Protein AF-A0A3P7J5A0-F1 (afdb_monomer_lite)

Organism: Strongylus vulgaris (NCBI:txid40348)

pLDDT: mean 87.54, std 17.86, range [22.94, 98.62]

Secondary structure (DSSP, 8-state):
--TT----EEEEE-S-PSSP-SPPBTTB---GGG-EEEEETTTTEEEEES--SGGGT-TIIIIIIIIIHHHHHHHHT-EEES-EEEEEE-TTS-EEEEEE---TTSSHHHHHT----STT-EEEEEESS-EEEEE-TTS-EEEE---SS-----TT--TTT----------

Radius of gyration: 19.46 Å; chains: 1; bounding box: 48×40×54 Å

Foldseek 3Di:
DQPPDDDQAEDEDQAQDPPGPDDDDPVDRFAVVPFDWDADLVVSYTYTHGDCDDCRNPCVACVPQAPNVQSVCVVVVKHKDQWWWKWKAALVRDIDIDIDDDPAPPCLVLVLQPDDPDPSMDMHGQGRTIWIWHQDPVRDIDIHDPDPDDDHDPPPPDCVRHPDDPPPPDD

InterPro domains:
  IPR008209 Phosphoenolpyruvate carboxykinase, GTP-utilising [PTHR11561] (1-157)
  IPR008210 Phosphoenolpyruvate carboxykinase, N-terminal [G3DSA:3.40.449.10] (1-76)
  IPR008210 Phosphoenolpyruvate carboxykinase, N-terminal [SSF68923] (2-77)
  IPR013035 Phosphoenolpyruvate carboxykinase, C-terminal [G3DSA:3.90.228.20] (78-157)
  IPR018091 Phosphoenolpyruvate carboxykinase, GTP-utilising, conserved site [PS00505] (102-110)
  IPR035077 Phosphoenolpyruvate carboxykinase, C-terminal P-loop domain [PF00821] (78-157)
  IPR035078 Phosphoenolpyruvate carboxykinase, GTP-utilising, N-terminal [PF17297] (4-73)

Structure (mmCIF, N/CA/C/O backbone):
data_AF-A0A3P7J5A0-F1
#
_entry.id   AF-A0A3P7J5A0-F1
#
loop_
_atom_site.group_PDB
_atom_site.id
_atom_site.type_symbol
_atom_site.label_atom_id
_atom_site.label_alt_id
_atom_site.label_comp_id
_atom_site.label_asym_id
_atom_site.label_entity_id
_atom_site.label_seq_id
_atom_site.pdbx_PDB_ins_code
_atom_site.Cartn_x
_atom_site.Cartn_y
_atom_site.Cartn_z
_atom_site.occupancy
_atom_site.B_iso_or_equiv
_atom_site.auth_seq_id
_atom_site.auth_comp_id
_atom_site.auth_asym_id
_atom_site.auth_atom_id
_atom_site.pdbx_PDB_model_num
ATOM 1 N N . ALA A 1 1 ? 4.420 -22.013 -0.241 1.00 55.16 1 ALA A N 1
ATOM 2 C CA . ALA A 1 1 ? 4.439 -21.436 -1.603 1.00 55.16 1 ALA A CA 1
ATOM 3 C C . ALA A 1 1 ? 3.010 -21.448 -2.131 1.00 55.16 1 ALA A C 1
ATOM 5 O O . ALA A 1 1 ? 2.263 -22.315 -1.710 1.00 55.16 1 ALA A O 1
ATOM 6 N N . ILE A 1 2 ? 2.629 -20.484 -2.969 1.00 65.94 2 ILE A N 1
ATOM 7 C CA . ILE A 1 2 ? 1.239 -20.062 -3.265 1.00 65.94 2 ILE A CA 1
ATOM 8 C C . ILE A 1 2 ? 0.379 -21.162 -3.950 1.00 65.94 2 ILE A C 1
ATOM 10 O O . ILE A 1 2 ? -0.817 -20.979 -4.138 1.00 65.94 2 ILE A O 1
ATOM 14 N N . GLY A 1 3 ? 0.950 -22.337 -4.249 1.00 82.00 3 GLY A N 1
ATOM 15 C CA . GLY A 1 3 ? 0.236 -23.474 -4.839 1.00 82.00 3 GLY A CA 1
ATOM 16 C C . GLY A 1 3 ? -0.397 -23.102 -6.177 1.00 82.00 3 GLY A C 1
ATOM 17 O O . GLY A 1 3 ? 0.166 -22.298 -6.916 1.00 82.00 3 GLY A O 1
ATOM 18 N N . ASP A 1 4 ? -1.588 -23.635 -6.433 1.00 86.56 4 ASP A N 1
ATOM 19 C CA . ASP A 1 4 ? -2.416 -23.296 -7.600 1.00 86.56 4 ASP A CA 1
ATOM 20 C C . ASP A 1 4 ? -3.291 -22.047 -7.366 1.00 86.56 4 ASP A C 1
ATOM 22 O O . ASP A 1 4 ? -4.279 -21.825 -8.062 1.00 86.56 4 ASP A O 1
ATOM 26 N N . GLY A 1 5 ? -2.971 -21.246 -6.344 1.00 85.31 5 GLY A N 1
ATOM 27 C CA . GLY A 1 5 ? -3.714 -20.040 -6.002 1.00 85.31 5 GLY A CA 1
ATOM 28 C C . GLY A 1 5 ? -3.461 -18.883 -6.970 1.00 85.31 5 GLY A C 1
ATOM 29 O O . GLY A 1 5 ? -2.364 -18.712 -7.507 1.00 85.31 5 GLY A O 1
ATOM 30 N N . ASP A 1 6 ? -4.477 -18.036 -7.134 1.00 90.06 6 ASP A N 1
ATOM 31 C CA . ASP A 1 6 ? -4.368 -16.798 -7.900 1.00 90.06 6 ASP A CA 1
ATOM 32 C C . ASP A 1 6 ? -3.383 -15.811 -7.261 1.00 90.06 6 ASP A C 1
ATOM 34 O O . ASP A 1 6 ? -3.308 -15.658 -6.040 1.00 90.06 6 ASP A O 1
ATOM 38 N N . PHE A 1 7 ? -2.665 -15.066 -8.102 1.00 94.06 7 PHE A N 1
ATOM 39 C CA . PHE A 1 7 ? -1.766 -14.006 -7.655 1.00 94.06 7 PHE A CA 1
ATOM 40 C C . PHE A 1 7 ? -1.695 -12.850 -8.657 1.00 94.06 7 PHE A C 1
ATOM 42 O O . PHE A 1 7 ? -1.957 -13.004 -9.852 1.00 94.06 7 PHE A O 1
ATOM 49 N N . VAL A 1 8 ? -1.306 -11.674 -8.161 1.00 96.31 8 VAL A N 1
ATOM 50 C CA . VAL A 1 8 ? -1.039 -10.498 -8.998 1.00 96.31 8 VAL A CA 1
ATOM 51 C C . VAL A 1 8 ? 0.356 -10.610 -9.601 1.00 96.31 8 VAL A C 1
ATOM 53 O O . VAL A 1 8 ? 1.353 -10.726 -8.887 1.00 96.31 8 VAL A O 1
ATOM 56 N N . ARG A 1 9 ? 0.440 -10.552 -10.931 1.00 96.62 9 ARG A N 1
ATOM 57 C CA . ARG A 1 9 ? 1.699 -10.638 -11.676 1.00 96.62 9 ARG A CA 1
ATOM 58 C C . ARG A 1 9 ? 2.363 -9.266 -11.743 1.00 96.62 9 ARG A C 1
ATOM 60 O O . ARG A 1 9 ? 1.792 -8.317 -12.270 1.00 96.62 9 ARG A O 1
ATOM 67 N N . GLY A 1 10 ? 3.588 -9.162 -11.240 1.00 97.50 10 GLY A N 1
ATOM 68 C CA . GLY A 1 10 ? 4.395 -7.946 -11.317 1.00 97.50 10 GLY A CA 1
ATOM 69 C C . GLY A 1 10 ? 5.663 -8.167 -12.133 1.00 97.50 10 GLY A C 1
ATOM 70 O O . GLY A 1 10 ? 6.439 -9.065 -11.818 1.00 97.50 10 GLY A O 1
ATOM 71 N N . VAL A 1 11 ? 5.902 -7.331 -13.144 1.00 98.00 11 VAL A N 1
ATOM 72 C CA . VAL A 1 11 ? 7.180 -7.267 -13.864 1.00 98.00 11 VAL A CA 1
ATOM 73 C C . VAL A 1 11 ? 7.824 -5.905 -13.644 1.00 98.00 11 VAL A C 1
ATOM 75 O O . VAL A 1 11 ? 7.176 -4.864 -13.766 1.00 98.00 11 VAL A O 1
ATOM 78 N N . HIS A 1 12 ? 9.112 -5.913 -13.305 1.00 98.56 12 HIS A N 1
ATOM 79 C CA . HIS A 1 12 ? 9.890 -4.703 -13.087 1.00 98.56 12 HIS A CA 1
ATOM 80 C C . HIS A 1 12 ? 11.247 -4.780 -13.793 1.00 98.56 12 HIS A C 1
ATOM 82 O O . HIS A 1 12 ? 11.931 -5.800 -13.737 1.00 98.56 12 HIS A O 1
ATOM 88 N N . SER A 1 13 ? 11.663 -3.681 -14.422 1.00 98.25 13 SER A N 1
ATOM 89 C CA . SER A 1 13 ? 13.029 -3.497 -14.911 1.00 98.25 13 SER A CA 1
ATOM 90 C C . SER A 1 13 ? 13.470 -2.045 -14.764 1.00 98.25 13 SER A C 1
ATOM 92 O O . SER A 1 13 ? 12.728 -1.120 -15.085 1.00 98.25 13 SER A O 1
ATOM 94 N N . VAL A 1 14 ? 14.726 -1.825 -14.373 1.00 97.25 14 VAL A N 1
ATOM 95 C CA . VAL A 1 14 ? 15.347 -0.488 -14.383 1.00 97.25 14 VAL A CA 1
ATOM 96 C C . VAL A 1 14 ? 15.643 0.024 -15.799 1.00 97.25 14 VAL A C 1
ATOM 98 O O . VAL A 1 14 ? 15.953 1.200 -15.974 1.00 97.25 14 VAL A O 1
ATOM 101 N N . GLY A 1 15 ? 15.539 -0.837 -16.819 1.00 96.81 15 GLY A N 1
ATOM 102 C CA . GLY A 1 15 ? 15.694 -0.450 -18.221 1.00 96.81 15 GLY A CA 1
ATOM 103 C C . GLY A 1 15 ? 17.130 -0.165 -18.662 1.00 96.81 15 GLY A C 1
ATOM 104 O O . GLY A 1 15 ? 17.332 0.643 -19.570 1.00 96.81 15 GLY A O 1
ATOM 105 N N . ALA A 1 16 ? 18.108 -0.824 -18.033 1.00 95.75 16 ALA A N 1
ATOM 106 C CA . ALA A 1 16 ? 19.540 -0.697 -18.312 1.00 95.75 16 ALA A CA 1
ATOM 107 C C . ALA A 1 16 ? 20.172 -2.074 -18.633 1.00 95.75 16 ALA A C 1
ATOM 109 O O . ALA A 1 16 ? 20.850 -2.650 -17.778 1.00 95.75 16 ALA A O 1
ATOM 110 N N . PRO A 1 17 ? 19.918 -2.647 -19.829 1.00 95.31 17 PRO A N 1
ATOM 111 C CA . PRO A 1 17 ? 20.524 -3.916 -20.234 1.00 95.31 17 PRO A CA 1
ATOM 112 C C . PRO A 1 17 ? 22.048 -3.791 -20.346 1.00 95.31 17 PRO A C 1
ATOM 114 O O . PRO A 1 17 ? 22.578 -2.705 -20.581 1.00 95.31 17 PRO A O 1
ATOM 117 N N . ARG A 1 18 ? 22.757 -4.913 -20.175 1.00 93.00 18 ARG A N 1
ATOM 118 C CA . ARG A 1 18 ? 24.217 -4.967 -20.325 1.00 93.00 18 ARG A CA 1
ATOM 119 C C . ARG A 1 18 ? 24.608 -5.343 -21.767 1.00 93.00 18 ARG A C 1
ATOM 121 O O . ARG A 1 18 ? 23.925 -6.185 -22.346 1.00 93.00 18 ARG A O 1
ATOM 128 N N . PRO A 1 19 ? 25.712 -4.794 -22.313 1.00 92.81 19 PRO A N 1
ATOM 129 C CA . PRO A 1 19 ? 26.547 -3.741 -21.726 1.00 92.81 19 PRO A CA 1
ATOM 130 C C . PRO A 1 19 ? 25.792 -2.405 -21.660 1.00 92.81 19 PRO A C 1
ATOM 132 O O . PRO A 1 19 ? 25.044 -2.057 -22.571 1.00 92.81 19 PRO A O 1
ATOM 135 N N . VAL A 1 20 ? 25.960 -1.666 -20.560 1.00 90.75 20 VAL A N 1
ATOM 136 C CA . VAL A 1 20 ? 25.218 -0.416 -20.352 1.00 90.75 20 VAL A CA 1
ATOM 137 C C . VAL A 1 20 ? 25.796 0.658 -21.271 1.00 90.75 20 VAL A C 1
ATOM 139 O O . VAL A 1 20 ? 26.950 1.046 -21.125 1.00 90.75 20 VAL A O 1
ATOM 142 N N . THR A 1 21 ? 24.988 1.149 -22.208 1.00 89.69 21 THR A N 1
ATOM 143 C CA . THR A 1 21 ? 25.403 2.163 -23.196 1.00 89.69 21 THR A CA 1
ATOM 144 C C . THR A 1 21 ? 25.237 3.602 -22.705 1.00 89.69 21 THR A C 1
ATOM 146 O O . THR A 1 21 ? 25.703 4.539 -23.347 1.00 89.69 21 THR A O 1
ATOM 149 N N . ARG A 1 22 ? 24.565 3.797 -21.567 1.00 87.56 22 ARG A N 1
ATOM 150 C CA . ARG A 1 22 ? 24.253 5.106 -20.977 1.00 87.56 22 ARG A CA 1
ATOM 151 C C . ARG A 1 22 ? 25.078 5.349 -19.716 1.00 87.56 22 ARG A C 1
ATOM 153 O O . ARG A 1 22 ? 25.410 4.414 -18.992 1.00 87.56 22 ARG A O 1
ATOM 160 N N . LYS A 1 23 ? 25.367 6.617 -19.412 1.00 91.31 23 LYS A N 1
ATOM 161 C CA . LYS A 1 23 ? 26.061 6.992 -18.171 1.00 91.31 23 LYS A CA 1
ATOM 162 C C . LYS A 1 23 ? 25.198 6.636 -16.956 1.00 91.31 23 LYS A C 1
ATOM 164 O O . LYS A 1 23 ? 24.083 7.132 -16.825 1.00 91.31 23 LYS A O 1
ATOM 169 N N . VAL A 1 24 ? 25.738 5.823 -16.050 1.00 94.44 24 VAL A N 1
ATOM 170 C CA . VAL A 1 24 ? 25.129 5.543 -14.742 1.00 94.44 24 VAL A CA 1
ATOM 171 C C . VAL A 1 24 ? 25.589 6.609 -13.750 1.00 94.44 24 VAL A C 1
ATOM 173 O O . VAL A 1 24 ? 26.788 6.822 -13.577 1.00 94.44 24 VAL A O 1
ATOM 176 N N . ILE A 1 25 ? 24.641 7.287 -13.105 1.00 95.50 25 ILE A N 1
ATOM 177 C CA . ILE A 1 25 ? 24.906 8.313 -12.087 1.00 95.50 25 ILE A CA 1
ATOM 178 C C . ILE A 1 25 ? 24.742 7.668 -10.707 1.00 95.50 25 ILE A C 1
ATOM 180 O O . ILE A 1 25 ? 23.784 6.932 -10.491 1.00 95.50 25 ILE A O 1
ATOM 184 N N . ASN A 1 26 ? 25.671 7.923 -9.779 1.00 96.38 26 ASN A N 1
ATOM 185 C CA . ASN A 1 26 ? 25.619 7.448 -8.385 1.00 96.38 26 ASN A CA 1
ATOM 186 C C . ASN A 1 26 ? 25.399 5.931 -8.225 1.00 96.38 26 ASN A C 1
ATOM 188 O O . ASN A 1 26 ? 24.738 5.497 -7.288 1.00 96.38 26 ASN A O 1
ATOM 192 N N . HIS A 1 27 ? 25.912 5.121 -9.158 1.00 95.56 27 HIS A N 1
ATOM 193 C CA . HIS A 1 27 ? 25.684 3.668 -9.197 1.00 95.56 27 HIS A CA 1
ATOM 194 C C . HIS A 1 27 ? 24.197 3.258 -9.244 1.00 95.56 27 HIS A C 1
ATOM 196 O O . HIS A 1 27 ? 23.855 2.127 -8.908 1.00 95.56 27 HIS A O 1
ATOM 202 N N . TRP A 1 28 ? 23.317 4.152 -9.706 1.00 96.62 28 TRP A N 1
ATOM 203 C CA . TRP A 1 28 ? 21.874 3.941 -9.769 1.00 96.62 28 TRP A CA 1
ATOM 204 C C . TRP A 1 28 ? 21.405 3.772 -11.224 1.00 96.62 28 TRP A C 1
ATOM 206 O O . TRP A 1 28 ? 21.210 4.767 -11.929 1.00 96.62 28 TRP A O 1
ATOM 216 N N . PRO A 1 29 ? 21.249 2.533 -11.729 1.00 95.50 29 PRO A N 1
ATOM 217 C CA . PRO A 1 29 ? 20.755 2.313 -13.081 1.00 95.50 29 PRO A CA 1
ATOM 218 C C . PRO A 1 29 ? 19.277 2.701 -13.183 1.00 95.50 29 PRO A C 1
ATOM 220 O O . PRO A 1 29 ? 18.442 2.276 -12.385 1.00 95.50 29 PRO A O 1
ATOM 223 N N . CYS A 1 30 ? 18.946 3.495 -14.195 1.00 96.25 30 CYS A N 1
ATOM 224 C CA . CYS A 1 30 ? 17.578 3.873 -14.525 1.00 96.25 30 CYS A CA 1
ATOM 225 C C . CYS A 1 30 ? 17.471 4.290 -15.998 1.00 96.25 30 CYS A C 1
ATOM 227 O O . CYS A 1 30 ? 18.473 4.504 -16.685 1.00 96.25 30 CYS A O 1
ATOM 229 N N . ASN A 1 31 ? 16.238 4.425 -16.483 1.00 96.44 31 ASN A N 1
ATOM 230 C CA . ASN A 1 31 ? 15.919 4.920 -17.817 1.00 96.44 31 ASN A CA 1
ATOM 231 C C . ASN A 1 31 ? 14.839 6.015 -17.722 1.00 96.44 31 ASN A C 1
ATOM 233 O O . ASN A 1 31 ? 13.672 5.729 -17.993 1.00 96.44 31 ASN A O 1
ATOM 237 N N . PRO A 1 32 ? 15.211 7.252 -17.325 1.00 95.00 32 PRO A N 1
ATOM 238 C CA . PRO A 1 32 ? 14.260 8.336 -17.062 1.00 95.00 32 PRO A CA 1
ATOM 239 C C . PRO A 1 32 ? 13.366 8.687 -18.258 1.00 95.00 32 PRO A C 1
ATOM 241 O O . PRO A 1 32 ? 12.185 8.959 -18.085 1.00 95.00 32 PRO A O 1
ATOM 244 N N . GLU A 1 33 ? 13.910 8.623 -19.475 1.00 95.19 33 GLU A N 1
ATOM 245 C CA . GLU A 1 33 ? 13.203 8.944 -20.726 1.00 95.19 33 GLU A CA 1
ATOM 246 C C . GLU A 1 33 ? 12.059 7.978 -21.053 1.00 95.19 33 GLU A C 1
ATOM 248 O O . GLU A 1 33 ? 11.157 8.321 -21.810 1.00 95.19 3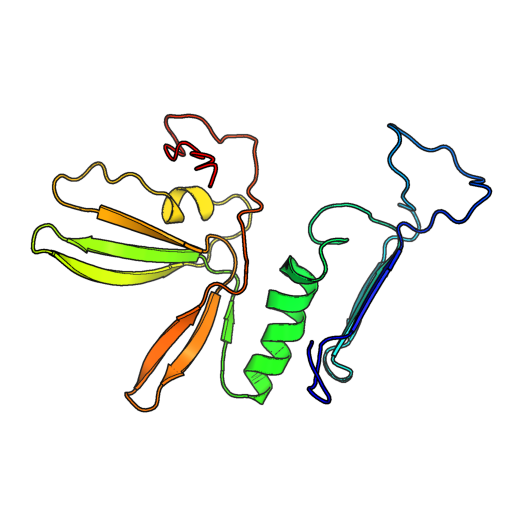3 GLU A O 1
ATOM 253 N N . LYS A 1 34 ? 12.120 6.747 -20.532 1.00 95.88 34 LYS A N 1
ATOM 254 C CA . LYS A 1 34 ? 11.164 5.675 -20.839 1.00 95.88 34 LYS A CA 1
ATOM 255 C C . LYS A 1 34 ? 10.443 5.166 -19.596 1.00 95.88 34 LYS A C 1
ATOM 257 O O . LYS A 1 34 ? 9.944 4.044 -19.609 1.00 95.88 34 LYS A O 1
ATOM 262 N N . VAL A 1 35 ? 10.419 5.947 -18.514 1.00 98.00 35 VAL A N 1
ATOM 263 C CA . VAL A 1 35 ? 9.719 5.543 -17.291 1.00 98.00 35 VAL A CA 1
ATOM 264 C C . VAL A 1 35 ? 8.251 5.284 -17.610 1.00 98.00 35 VAL A C 1
ATOM 266 O O . VAL A 1 35 ? 7.548 6.157 -18.110 1.00 98.00 35 VAL A O 1
ATOM 269 N N . MET A 1 36 ? 7.792 4.076 -17.296 1.00 97.88 36 MET A N 1
ATOM 270 C CA . MET A 1 36 ? 6.410 3.659 -17.497 1.00 97.88 36 MET A CA 1
ATOM 271 C C . MET A 1 36 ? 5.989 2.753 -16.347 1.00 97.88 36 MET A C 1
ATOM 273 O O . MET A 1 36 ? 6.652 1.758 -16.064 1.00 97.88 36 MET A O 1
ATOM 277 N N . ILE A 1 37 ? 4.880 3.097 -15.695 1.00 98.31 37 ILE A N 1
ATOM 278 C CA . ILE A 1 37 ? 4.257 2.283 -14.652 1.00 98.31 37 ILE A CA 1
ATOM 279 C C . ILE A 1 37 ? 2.808 2.046 -15.076 1.00 98.31 37 ILE A C 1
ATOM 281 O O . ILE A 1 37 ? 1.945 2.904 -14.888 1.00 98.31 37 ILE A O 1
ATOM 285 N N . ALA A 1 38 ? 2.558 0.895 -15.690 1.00 98.06 38 ALA A N 1
ATOM 286 C CA . ALA A 1 38 ? 1.255 0.496 -16.196 1.00 98.06 38 ALA A CA 1
ATOM 287 C C . ALA A 1 38 ? 0.573 -0.491 -15.238 1.00 98.06 38 ALA A C 1
ATOM 289 O O . ALA A 1 38 ? 1.206 -1.381 -14.667 1.00 98.06 38 ALA A O 1
ATOM 290 N N . HIS A 1 39 ? -0.741 -0.331 -15.092 1.00 98.31 39 HIS A N 1
ATOM 291 C CA . HIS A 1 39 ? -1.591 -1.180 -14.262 1.00 98.31 39 HIS A CA 1
ATOM 292 C C . HIS A 1 39 ? -2.663 -1.785 -15.158 1.00 98.31 39 HIS A C 1
ATOM 294 O O . HIS A 1 39 ? -3.339 -1.063 -15.890 1.00 98.31 39 HIS A O 1
ATOM 300 N N . ARG A 1 40 ? -2.797 -3.105 -15.101 1.00 97.50 40 ARG A N 1
ATOM 301 C CA . ARG A 1 40 ? -3.724 -3.894 -15.909 1.00 97.50 40 ARG A CA 1
ATOM 302 C C . ARG A 1 40 ? -4.660 -4.645 -14.957 1.00 97.50 40 ARG A C 1
ATOM 304 O O . ARG A 1 40 ? -4.393 -5.801 -14.627 1.00 97.50 40 ARG A O 1
ATOM 311 N N . PRO A 1 41 ? -5.689 -3.967 -14.413 1.00 95.69 41 PRO A N 1
ATOM 312 C CA . PRO A 1 41 ? -6.498 -4.506 -13.321 1.00 95.69 41 PRO A CA 1
ATOM 313 C C . PRO A 1 41 ? -7.262 -5.770 -13.718 1.00 95.69 41 PRO A C 1
ATOM 315 O O . PRO A 1 41 ? -7.269 -6.727 -12.950 1.00 95.69 41 PRO A O 1
ATOM 318 N N . LYS A 1 42 ? -7.808 -5.820 -14.940 1.00 94.06 42 LYS A N 1
ATOM 319 C CA . LYS A 1 42 ? -8.546 -6.983 -15.453 1.00 94.06 42 LYS A CA 1
ATOM 320 C C . LYS A 1 42 ? -7.675 -8.240 -15.517 1.00 94.06 42 LYS A C 1
ATOM 322 O O . LYS A 1 42 ? -8.135 -9.333 -15.214 1.00 94.06 42 LYS A O 1
ATOM 327 N N . GLU A 1 43 ? -6.414 -8.086 -15.900 1.00 95.88 43 GLU A N 1
ATOM 328 C CA . GLU A 1 43 ? -5.451 -9.181 -16.007 1.00 95.88 43 GLU A CA 1
ATOM 329 C C . GLU A 1 43 ? -4.686 -9.445 -14.705 1.00 95.88 43 GLU A C 1
ATOM 331 O O . GLU A 1 43 ? -3.890 -10.384 -14.657 1.00 95.88 43 GLU A O 1
ATOM 336 N N . ARG A 1 44 ? -4.916 -8.646 -13.653 1.00 95.62 44 ARG A N 1
ATOM 337 C CA . ARG A 1 44 ? -4.159 -8.673 -12.391 1.00 95.62 44 ARG A CA 1
ATOM 338 C C . ARG A 1 44 ? -2.652 -8.528 -12.628 1.00 95.62 44 ARG A C 1
ATOM 340 O O . ARG A 1 44 ? -1.841 -9.287 -12.099 1.00 95.62 44 ARG A O 1
ATOM 347 N N . GLU A 1 45 ? -2.282 -7.540 -13.440 1.00 98.00 45 GLU A N 1
ATOM 348 C CA . GLU A 1 45 ? -0.906 -7.313 -13.883 1.00 98.00 45 GLU A CA 1
ATOM 349 C C . GLU A 1 45 ? -0.385 -5.902 -13.578 1.00 98.00 45 GLU A C 1
ATOM 351 O O . GLU A 1 45 ? -1.092 -4.900 -13.698 1.00 98.00 45 GLU A O 1
ATOM 356 N N . ILE A 1 46 ? 0.898 -5.823 -13.225 1.00 98.62 46 ILE A N 1
ATOM 357 C CA . ILE A 1 46 ? 1.633 -4.582 -12.962 1.00 98.62 46 ILE A CA 1
ATOM 358 C C . ILE A 1 46 ? 2.917 -4.604 -13.777 1.00 98.62 46 ILE A C 1
ATOM 360 O O . ILE A 1 46 ? 3.733 -5.515 -13.630 1.00 98.62 46 ILE A O 1
ATOM 364 N N . TRP A 1 47 ? 3.104 -3.609 -14.641 1.00 98.50 47 TRP A N 1
ATOM 365 C CA . TRP A 1 47 ? 4.275 -3.508 -15.507 1.00 98.50 47 TRP A CA 1
ATOM 366 C C . TRP A 1 47 ? 5.017 -2.210 -15.201 1.00 98.50 47 TRP A C 1
ATOM 368 O O . TRP A 1 47 ? 4.491 -1.119 -15.410 1.00 98.50 47 TRP A O 1
ATOM 378 N N . SER A 1 48 ? 6.246 -2.325 -14.707 1.00 98.62 48 SER A N 1
ATOM 379 C CA . SER A 1 48 ? 7.087 -1.186 -14.344 1.00 98.62 48 SER A CA 1
ATOM 380 C C . SER A 1 48 ? 8.417 -1.211 -15.088 1.00 98.62 48 SER A C 1
ATOM 382 O O . SER A 1 48 ? 9.160 -2.192 -15.043 1.00 98.62 48 SER A O 1
ATOM 384 N N . PHE A 1 49 ? 8.749 -0.108 -15.750 1.00 98.62 49 PHE A N 1
ATOM 385 C CA . PHE A 1 49 ? 9.989 0.053 -16.491 1.00 98.62 49 PHE A CA 1
ATOM 386 C C . PHE A 1 49 ? 10.649 1.402 -16.195 1.00 98.62 49 PHE A C 1
ATOM 388 O O . PHE A 1 49 ? 9.987 2.431 -16.073 1.00 98.62 49 PHE A O 1
ATOM 395 N N . GLY A 1 50 ? 11.978 1.401 -16.116 1.00 97.44 50 GLY A N 1
ATOM 396 C CA . GLY A 1 50 ? 12.821 2.596 -16.154 1.00 97.44 50 GLY A CA 1
ATOM 397 C C . GLY A 1 50 ? 13.093 3.276 -14.812 1.00 97.44 50 GLY A C 1
ATOM 398 O O . GLY A 1 50 ? 14.019 4.082 -14.737 1.00 97.44 50 GLY A O 1
ATOM 399 N N . SER A 1 51 ? 12.364 2.955 -13.737 1.00 97.81 51 SER A N 1
ATOM 400 C CA . SER A 1 51 ? 12.544 3.596 -12.423 1.00 97.81 51 SER A CA 1
ATOM 401 C C . SER A 1 51 ? 12.770 2.589 -11.300 1.00 97.81 51 SER A C 1
ATOM 403 O O . SER A 1 51 ? 11.854 1.875 -10.917 1.00 97.81 51 SER A O 1
ATOM 405 N N . GLY A 1 52 ? 13.965 2.590 -10.705 1.00 96.56 52 GLY A N 1
ATOM 406 C CA . GLY A 1 52 ? 14.273 1.774 -9.523 1.00 96.56 52 GLY A CA 1
ATOM 407 C C . GLY A 1 52 ? 13.733 2.325 -8.194 1.00 96.56 52 GLY A C 1
ATOM 408 O O . GLY A 1 52 ? 14.049 1.771 -7.145 1.00 96.56 52 GLY A O 1
ATOM 409 N N . TYR A 1 53 ? 12.968 3.422 -8.195 1.00 96.06 53 TYR A N 1
ATOM 410 C CA . TYR A 1 53 ? 12.669 4.185 -6.978 1.00 96.06 53 TYR A CA 1
ATOM 411 C C . TYR A 1 53 ? 11.287 3.886 -6.376 1.00 96.06 53 TYR A C 1
ATOM 413 O O . TYR A 1 53 ? 10.260 4.048 -7.039 1.00 96.06 53 TYR A O 1
ATOM 421 N N . GLY A 1 54 ? 11.267 3.560 -5.079 1.00 92.94 54 GLY A N 1
ATOM 422 C CA . GLY A 1 54 ? 10.077 3.570 -4.222 1.00 92.94 54 GLY A CA 1
ATOM 423 C C . GLY A 1 54 ? 8.861 2.871 -4.831 1.00 92.94 54 GLY A C 1
ATOM 424 O O . GLY A 1 54 ? 8.935 1.719 -5.246 1.00 92.94 54 GLY A O 1
ATOM 425 N N . GLY A 1 55 ? 7.731 3.581 -4.906 1.00 91.06 55 GLY A N 1
ATOM 426 C CA . GLY A 1 55 ? 6.465 3.037 -5.413 1.00 91.06 55 GLY A CA 1
ATOM 427 C C . GLY A 1 55 ? 6.472 2.606 -6.885 1.00 91.06 55 GLY A C 1
ATOM 428 O O . GLY A 1 55 ? 5.531 1.932 -7.301 1.00 91.06 55 GLY A O 1
ATOM 429 N N . ASN A 1 56 ? 7.507 2.959 -7.657 1.00 96.06 56 ASN A N 1
ATOM 430 C CA . ASN A 1 56 ? 7.657 2.508 -9.039 1.00 96.06 56 ASN A CA 1
ATOM 431 C C . ASN A 1 56 ? 8.289 1.113 -9.118 1.00 96.06 56 ASN A C 1
ATOM 433 O O . ASN A 1 56 ? 8.001 0.386 -10.060 1.00 96.06 56 ASN A O 1
ATOM 437 N N . SER A 1 57 ? 9.129 0.722 -8.156 1.00 96.00 57 SER A N 1
ATOM 438 C CA . SER A 1 57 ? 9.860 -0.557 -8.159 1.00 96.00 57 SER A CA 1
ATOM 439 C C . SER A 1 57 ? 9.357 -1.539 -7.100 1.00 96.00 57 SER A C 1
ATOM 441 O O . SER A 1 57 ? 9.295 -2.742 -7.348 1.00 96.00 57 SER A O 1
ATOM 443 N N . LEU A 1 58 ? 8.921 -1.040 -5.941 1.00 95.81 58 LEU A N 1
ATOM 444 C CA . LEU A 1 58 ? 8.257 -1.816 -4.895 1.00 95.81 58 LEU A CA 1
ATOM 445 C C . LEU A 1 58 ? 6.790 -2.039 -5.278 1.00 95.81 58 LEU A C 1
ATOM 447 O O . LEU A 1 58 ? 5.882 -1.387 -4.757 1.00 95.81 58 LEU A O 1
ATOM 451 N N . LEU A 1 59 ? 6.559 -2.952 -6.226 1.00 97.38 59 LEU A N 1
ATOM 452 C CA . LEU A 1 59 ? 5.245 -3.156 -6.850 1.00 97.38 59 LEU A CA 1
ATOM 453 C C . LEU A 1 59 ? 4.146 -3.514 -5.841 1.00 97.38 59 LEU A C 1
ATOM 455 O O . LEU A 1 59 ? 2.999 -3.119 -6.037 1.00 97.38 59 LEU A O 1
ATOM 459 N N . GLY A 1 60 ? 4.499 -4.182 -4.739 1.00 95.38 60 GLY A N 1
ATOM 460 C CA . GLY A 1 60 ? 3.575 -4.501 -3.648 1.00 95.38 60 GLY A CA 1
ATOM 461 C C . GLY A 1 60 ? 2.939 -3.272 -2.988 1.00 95.38 60 GLY A C 1
ATOM 462 O O . GLY A 1 60 ? 1.801 -3.354 -2.545 1.00 95.38 60 GLY A O 1
ATOM 463 N N . LYS A 1 61 ? 3.631 -2.122 -2.980 1.00 93.31 61 LYS A N 1
ATOM 464 C CA . LYS A 1 61 ? 3.209 -0.922 -2.246 1.00 93.31 61 LYS A CA 1
ATOM 465 C C . LYS A 1 61 ? 2.033 -0.210 -2.921 1.00 93.31 61 LYS A C 1
ATOM 467 O O . LYS A 1 61 ? 0.876 -0.496 -2.659 1.00 93.31 61 LYS A O 1
ATOM 472 N N . LYS A 1 62 ? 2.293 0.748 -3.814 1.00 94.56 62 LYS A N 1
ATOM 473 C CA . LYS A 1 62 ? 1.214 1.550 -4.425 1.00 94.56 62 LYS A CA 1
ATOM 474 C C . LYS A 1 62 ? 0.569 0.860 -5.622 1.00 94.56 62 LYS A C 1
ATOM 476 O O . LYS A 1 62 ? -0.626 1.031 -5.853 1.00 94.56 62 LYS A O 1
ATOM 481 N N . CYS A 1 63 ? 1.351 0.106 -6.392 1.00 97.50 63 CYS A N 1
ATOM 482 C CA . CYS A 1 63 ? 0.855 -0.520 -7.611 1.00 97.50 63 CYS A CA 1
ATOM 483 C C . CYS A 1 63 ? -0.126 -1.653 -7.288 1.00 97.50 63 CYS A C 1
ATOM 485 O O . CYS A 1 63 ? -1.237 -1.654 -7.810 1.00 97.50 63 CYS A O 1
ATOM 487 N N . PHE A 1 64 ? 0.246 -2.564 -6.388 1.00 98.06 64 PHE A N 1
ATOM 488 C CA . PHE A 1 64 ? -0.642 -3.631 -5.950 1.00 98.06 64 PHE A CA 1
ATOM 489 C C . PHE A 1 64 ? -1.614 -3.146 -4.878 1.00 98.06 64 PHE A C 1
ATOM 491 O O . PHE A 1 64 ? -2.806 -3.066 -5.166 1.00 98.06 64 PHE A O 1
ATOM 498 N N . ALA A 1 65 ? -1.123 -2.783 -3.687 1.00 97.31 65 ALA A N 1
ATOM 499 C CA . ALA A 1 65 ? -1.984 -2.633 -2.516 1.00 97.31 65 ALA A CA 1
ATOM 500 C C . ALA A 1 65 ? -2.963 -1.450 -2.555 1.00 97.31 65 ALA A C 1
ATOM 502 O O . ALA A 1 65 ? -3.858 -1.397 -1.718 1.00 97.31 65 ALA A O 1
ATOM 503 N N . LEU A 1 66 ? -2.863 -0.563 -3.551 1.00 96.69 66 LEU A N 1
ATOM 504 C CA . LEU A 1 66 ? -3.925 0.393 -3.872 1.00 96.69 66 LEU A CA 1
ATOM 505 C C . LEU A 1 66 ? -4.535 0.137 -5.248 1.00 96.69 66 LEU A C 1
ATOM 507 O O . LEU A 1 66 ? -5.704 -0.198 -5.330 1.00 96.69 66 LEU A O 1
ATOM 511 N N . ARG A 1 67 ? -3.782 0.278 -6.345 1.00 97.44 67 ARG A N 1
ATOM 512 C CA . ARG A 1 67 ? -4.401 0.379 -7.685 1.00 97.44 67 ARG A CA 1
ATOM 513 C C . ARG A 1 67 ? -5.011 -0.924 -8.202 1.00 97.44 67 ARG A C 1
ATOM 515 O O . ARG A 1 67 ? -6.092 -0.902 -8.783 1.00 97.44 67 ARG A O 1
ATOM 522 N N . ILE A 1 68 ? -4.329 -2.054 -8.025 1.00 98.06 68 ILE A N 1
ATOM 523 C CA . ILE A 1 68 ? -4.905 -3.359 -8.383 1.00 98.06 68 ILE A CA 1
ATOM 524 C C . ILE A 1 68 ? -5.889 -3.803 -7.295 1.00 98.06 68 ILE A C 1
ATOM 526 O O . ILE A 1 68 ? -6.999 -4.216 -7.614 1.00 98.06 68 ILE A O 1
ATOM 530 N N . ALA A 1 69 ? -5.518 -3.641 -6.022 1.00 97.88 69 ALA A N 1
ATOM 531 C CA . ALA A 1 69 ? -6.341 -4.021 -4.878 1.00 9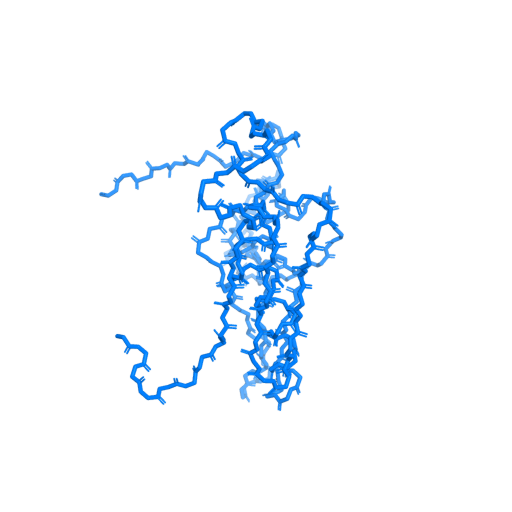7.88 69 ALA A CA 1
ATOM 532 C C . ALA A 1 69 ? -7.704 -3.315 -4.844 1.00 97.88 69 ALA A C 1
ATOM 534 O O . ALA A 1 69 ? -8.685 -3.966 -4.532 1.00 97.88 69 ALA A O 1
ATOM 535 N N . MET A 1 70 ? -7.808 -2.036 -5.220 1.00 96.56 70 MET A N 1
ATOM 536 C CA . MET A 1 70 ? -9.098 -1.330 -5.264 1.00 96.56 70 MET A CA 1
ATOM 537 C C . MET A 1 70 ? -10.052 -1.919 -6.308 1.00 96.56 70 MET A C 1
ATOM 539 O O . MET A 1 70 ? -11.255 -1.917 -6.091 1.00 96.56 70 MET A O 1
ATOM 543 N N . ASN A 1 71 ? -9.526 -2.429 -7.430 1.00 97.25 71 ASN A N 1
ATOM 544 C CA . ASN A 1 71 ? -10.349 -3.077 -8.452 1.00 97.25 71 ASN A CA 1
ATOM 545 C C . ASN A 1 71 ? -10.819 -4.445 -7.950 1.00 97.25 71 ASN A C 1
ATOM 547 O O . ASN A 1 71 ? -11.999 -4.751 -8.038 1.00 97.25 71 ASN A O 1
ATOM 551 N N . ILE A 1 72 ? -9.913 -5.222 -7.344 1.00 96.94 72 ILE A N 1
ATOM 552 C CA . ILE A 1 72 ? -10.265 -6.497 -6.704 1.00 96.94 72 ILE A CA 1
ATOM 553 C C . ILE A 1 72 ? -11.311 -6.268 -5.604 1.00 96.94 72 ILE A C 1
ATOM 555 O O . ILE A 1 72 ? -12.321 -6.957 -5.560 1.00 96.94 72 ILE A O 1
ATOM 559 N N . GLY A 1 73 ? -11.100 -5.264 -4.755 1.00 96.75 73 GLY A N 1
ATOM 560 C CA . GLY A 1 73 ? -12.018 -4.894 -3.687 1.00 96.75 73 GLY A CA 1
ATOM 561 C C . GLY A 1 73 ? -13.383 -4.473 -4.200 1.00 96.75 73 GLY A C 1
ATOM 562 O O . GLY A 1 73 ? -14.391 -4.958 -3.694 1.00 96.75 73 GLY A O 1
ATOM 563 N N . HIS A 1 74 ? -13.432 -3.648 -5.245 1.00 96.44 74 HIS A N 1
ATOM 564 C CA . HIS A 1 74 ? -14.687 -3.291 -5.896 1.00 96.44 74 HIS A CA 1
ATOM 565 C C . HIS A 1 74 ? -15.462 -4.535 -6.365 1.00 96.44 74 HIS A C 1
ATOM 567 O O . HIS A 1 74 ? -16.659 -4.640 -6.102 1.00 96.44 74 HIS A O 1
ATOM 573 N N . ASP A 1 75 ? -14.782 -5.490 -7.003 1.00 96.25 75 ASP A N 1
ATOM 574 C CA . ASP A 1 75 ? -15.409 -6.709 -7.526 1.00 96.25 75 ASP A CA 1
ATOM 575 C C . ASP A 1 75 ? -15.838 -7.687 -6.411 1.00 96.25 75 ASP A C 1
ATOM 577 O O . ASP A 1 75 ? -16.826 -8.406 -6.554 1.00 96.25 75 ASP A O 1
ATOM 581 N N . GLU A 1 76 ? -15.120 -7.706 -5.286 1.00 96.56 76 GLU A N 1
ATOM 582 C CA . GLU A 1 76 ? -15.311 -8.652 -4.174 1.00 96.56 76 GLU A CA 1
ATOM 583 C C . GLU A 1 76 ? -16.027 -8.053 -2.943 1.00 96.56 76 GLU A C 1
ATOM 585 O O . GLU A 1 76 ? -16.195 -8.733 -1.923 1.00 96.56 76 GLU A O 1
ATOM 590 N N . GLY A 1 77 ? -16.440 -6.784 -3.004 1.00 97.00 77 GLY A N 1
ATOM 591 C CA . GLY A 1 77 ? -17.172 -6.099 -1.934 1.00 97.00 77 GLY A CA 1
ATOM 592 C C . GLY A 1 77 ? -16.319 -5.670 -0.730 1.00 97.00 77 GLY A C 1
ATOM 593 O O . GLY A 1 77 ? -16.779 -5.736 0.411 1.00 97.00 77 GLY A O 1
ATOM 594 N N . TRP A 1 78 ? -15.076 -5.244 -0.955 1.00 98.06 78 TRP A N 1
ATOM 595 C CA . TRP A 1 78 ? -14.184 -4.675 0.063 1.00 98.06 78 TRP A CA 1
ATOM 596 C C . TRP A 1 78 ? -13.437 -3.435 -0.463 1.00 98.06 78 TRP A C 1
ATOM 598 O O . TRP A 1 78 ? -13.518 -3.087 -1.634 1.00 98.06 78 TRP A O 1
ATOM 608 N N . MET A 1 79 ? -12.747 -2.705 0.410 1.00 98.06 79 MET A N 1
ATOM 609 C CA . MET A 1 79 ? -12.135 -1.408 0.097 1.00 98.06 79 MET A CA 1
ATOM 610 C C . MET A 1 79 ? -10.619 -1.458 0.273 1.00 98.06 79 MET A C 1
ATOM 612 O O . MET A 1 79 ? -10.132 -1.966 1.281 1.00 98.06 79 MET A O 1
ATOM 616 N N . ALA A 1 80 ? -9.873 -0.885 -0.671 1.00 98.00 80 ALA A N 1
ATOM 617 C CA . ALA A 1 80 ? -8.428 -0.694 -0.569 1.00 98.00 80 ALA A CA 1
ATOM 618 C C . ALA A 1 80 ? -8.117 0.805 -0.578 1.00 98.00 80 ALA A C 1
ATOM 620 O O . ALA A 1 80 ? -8.195 1.450 -1.621 1.00 98.00 80 ALA A O 1
ATOM 621 N N . GLU A 1 81 ? -7.757 1.357 0.578 1.00 96.88 81 GLU A N 1
ATOM 622 C CA . GLU A 1 81 ? -7.731 2.804 0.791 1.00 96.88 81 GLU A CA 1
ATOM 623 C C . GLU A 1 81 ? -6.357 3.332 1.199 1.00 96.88 81 GLU A C 1
ATOM 625 O O . GLU A 1 81 ? -5.574 2.672 1.889 1.00 96.88 81 GLU A O 1
ATOM 630 N N . HIS A 1 82 ? -6.082 4.582 0.810 1.00 95.56 82 HIS A N 1
ATOM 631 C CA . HIS A 1 82 ? -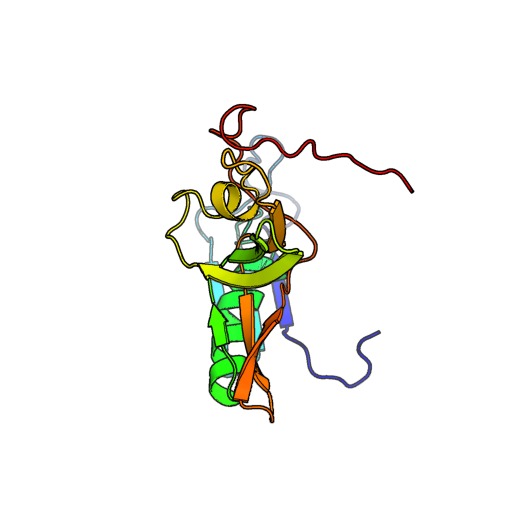4.884 5.322 1.220 1.00 95.56 82 HIS A CA 1
ATOM 632 C C . HIS A 1 82 ? -5.051 5.897 2.635 1.00 95.56 82 HIS A C 1
ATOM 634 O O . HIS A 1 82 ? -5.108 7.113 2.835 1.00 95.56 82 HIS A O 1
ATOM 640 N N . MET A 1 83 ? -5.175 5.005 3.616 1.00 95.25 83 MET A N 1
ATOM 641 C CA . MET A 1 83 ? -5.471 5.329 5.007 1.00 95.25 83 MET A CA 1
ATOM 642 C C . MET A 1 83 ? -4.458 4.712 5.967 1.00 95.25 83 MET A C 1
ATOM 644 O O . MET A 1 83 ? -4.029 3.576 5.789 1.00 95.25 83 MET A O 1
ATOM 648 N N . LEU A 1 84 ? -4.145 5.445 7.036 1.00 93.62 84 LEU A N 1
ATOM 649 C CA . LEU A 1 84 ? -3.541 4.848 8.228 1.00 93.62 84 LEU A CA 1
ATOM 650 C C . LEU A 1 84 ? -4.577 4.021 8.998 1.00 93.62 84 LEU A C 1
ATOM 652 O O . LEU A 1 84 ? -5.780 4.238 8.850 1.00 93.62 84 LEU A O 1
ATOM 656 N N . ILE A 1 85 ? -4.101 3.141 9.876 1.00 95.06 85 ILE A N 1
ATOM 657 C CA . ILE A 1 85 ? -4.899 2.413 10.862 1.00 95.06 85 ILE A CA 1
ATOM 658 C C . ILE A 1 85 ? -4.227 2.581 12.227 1.00 95.06 85 ILE A C 1
ATOM 660 O O . ILE A 1 85 ? -3.045 2.262 12.395 1.00 95.06 85 ILE A O 1
ATOM 664 N N . MET A 1 86 ? -4.986 3.044 13.218 1.00 95.12 86 MET A N 1
ATOM 665 C CA . MET A 1 86 ? -4.499 3.206 14.588 1.00 95.12 86 MET A CA 1
ATOM 666 C C . MET A 1 86 ? -5.519 2.722 15.619 1.00 95.12 86 MET A C 1
ATOM 668 O O . MET A 1 86 ? -6.730 2.835 15.422 1.00 95.12 86 MET A O 1
ATOM 672 N N . GLY A 1 87 ? -5.010 2.192 16.731 1.00 96.19 87 GLY A N 1
ATOM 673 C CA . GLY A 1 87 ? -5.782 1.945 17.946 1.00 96.19 87 GLY A CA 1
ATOM 674 C C . GLY A 1 87 ? -5.616 3.110 18.915 1.00 96.19 87 GLY A C 1
ATOM 675 O O . GLY A 1 87 ? -4.496 3.575 19.131 1.00 96.19 87 GLY A O 1
ATOM 676 N N . ILE A 1 88 ? -6.721 3.581 19.489 1.00 96.12 88 ILE A N 1
ATOM 677 C CA . ILE A 1 88 ? -6.754 4.638 20.499 1.00 96.12 88 ILE A CA 1
ATOM 678 C C . ILE A 1 88 ? -7.406 4.067 21.758 1.00 96.12 88 ILE A C 1
ATOM 680 O O . ILE A 1 88 ? -8.578 3.688 21.734 1.00 96.12 88 ILE A O 1
ATOM 684 N N . THR A 1 89 ? -6.662 4.022 22.861 1.00 97.56 89 THR A N 1
ATOM 685 C CA . THR A 1 89 ? -7.154 3.568 24.169 1.00 97.56 89 THR A CA 1
ATOM 686 C C . THR A 1 89 ? -7.402 4.768 25.075 1.00 97.56 89 THR A C 1
ATOM 688 O O . THR A 1 89 ? -6.505 5.593 25.267 1.00 97.56 89 THR A O 1
ATOM 691 N N . ASN A 1 90 ? -8.606 4.865 25.642 1.00 97.06 90 ASN A N 1
ATOM 692 C CA . ASN A 1 90 ? -8.947 5.905 26.615 1.00 97.06 90 ASN A CA 1
ATOM 693 C C . ASN A 1 90 ? -8.429 5.563 28.035 1.00 97.06 90 ASN A C 1
ATOM 695 O O . ASN A 1 90 ? -8.028 4.421 28.285 1.00 97.06 90 ASN A O 1
ATOM 699 N N . PRO A 1 91 ? -8.476 6.505 29.000 1.00 97.31 91 PRO A N 1
ATOM 700 C CA . PRO A 1 91 ? -8.031 6.256 30.376 1.00 97.31 91 PRO A CA 1
ATOM 701 C C . PRO A 1 91 ? -8.792 5.143 31.115 1.00 97.31 91 PRO A C 1
ATOM 703 O O . PRO A 1 91 ? -8.293 4.622 32.108 1.00 97.31 91 PRO A O 1
ATOM 706 N N . GLN A 1 92 ? -9.984 4.762 30.644 1.00 97.50 92 GLN A N 1
ATOM 707 C CA . GLN A 1 92 ? -10.781 3.652 31.181 1.00 97.50 92 GLN A CA 1
ATOM 708 C C . GLN A 1 92 ? -10.392 2.290 30.576 1.00 97.50 92 GLN A C 1
ATOM 710 O O . GLN A 1 92 ? -11.013 1.279 30.894 1.00 97.50 92 GLN A O 1
ATOM 715 N N . GLY A 1 93 ? -9.385 2.243 29.697 1.00 96.38 93 GLY A N 1
ATOM 716 C CA . GLY A 1 93 ? -8.910 1.016 29.056 1.00 96.38 93 GLY A CA 1
ATOM 717 C C . GLY A 1 93 ? -9.740 0.560 27.853 1.00 96.38 93 GLY A C 1
ATOM 718 O O . GLY A 1 93 ? -9.496 -0.524 27.330 1.00 96.38 93 GLY A O 1
ATOM 719 N N . GLN A 1 94 ? -10.703 1.359 27.386 1.00 97.75 94 GLN A N 1
ATOM 720 C CA . GLN A 1 94 ? -11.498 1.038 26.201 1.00 97.75 94 GLN A CA 1
ATOM 721 C C . GLN A 1 94 ? -10.737 1.441 24.935 1.00 97.75 94 GLN A C 1
ATOM 723 O O . GLN A 1 94 ? -10.358 2.605 24.778 1.00 97.75 94 GLN A O 1
ATOM 728 N N . GLU A 1 95 ? -10.536 0.489 24.023 1.00 96.94 95 GLU A N 1
ATOM 729 C CA . GLU A 1 95 ? -9.860 0.708 22.744 1.00 96.94 95 GLU A CA 1
ATOM 730 C C . GLU A 1 95 ? -10.865 0.882 21.597 1.00 96.94 95 GLU A C 1
ATOM 732 O O . GLU A 1 95 ? -11.846 0.145 21.486 1.00 96.94 95 GLU A O 1
ATOM 737 N N . LYS A 1 96 ? -10.602 1.863 20.730 1.00 96.00 96 LYS A N 1
ATOM 738 C CA . LYS A 1 96 ? -11.302 2.061 19.457 1.00 96.00 96 LYS A CA 1
ATOM 739 C C . LYS A 1 96 ? -10.301 2.139 18.311 1.00 96.00 96 LYS A C 1
ATOM 741 O O . LYS A 1 96 ? -9.198 2.652 18.484 1.00 96.00 96 LYS A O 1
ATOM 746 N N . PHE A 1 97 ? -10.717 1.672 17.139 1.00 96.31 97 PHE A N 1
ATOM 747 C CA . PHE A 1 97 ? -9.922 1.728 15.915 1.00 96.31 97 PHE A CA 1
ATOM 748 C C . PHE A 1 97 ? -10.401 2.845 15.008 1.00 96.31 97 PHE A C 1
ATOM 750 O O . PHE A 1 97 ? -11.605 3.059 14.862 1.00 96.31 97 PHE A 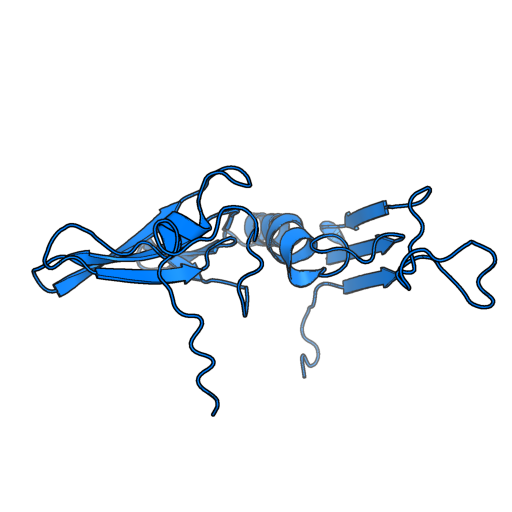O 1
ATOM 757 N N . VAL A 1 98 ? -9.448 3.547 14.406 1.00 95.19 98 VAL A N 1
ATOM 758 C CA . VAL A 1 98 ? -9.710 4.656 13.492 1.00 95.19 98 VAL A CA 1
ATOM 759 C C . VAL A 1 98 ? -8.847 4.488 12.251 1.00 95.19 98 VAL A C 1
ATOM 761 O O . VAL A 1 98 ? -7.668 4.132 12.346 1.00 95.19 98 VAL A O 1
ATOM 764 N N . THR A 1 99 ? -9.441 4.776 11.096 1.00 95.19 99 THR A N 1
ATOM 765 C CA . THR A 1 99 ? -8.727 4.982 9.838 1.00 95.19 99 THR A CA 1
ATOM 766 C C . THR A 1 99 ? -8.788 6.452 9.441 1.00 95.19 99 THR A C 1
ATOM 768 O O . THR A 1 99 ? -9.751 7.154 9.756 1.00 95.19 99 THR A O 1
ATOM 771 N N . ALA A 1 100 ? -7.739 6.953 8.789 1.00 92.38 100 ALA A N 1
ATOM 772 C CA . ALA A 1 100 ? -7.695 8.340 8.333 1.00 92.38 100 ALA A CA 1
ATOM 773 C C . ALA A 1 100 ? -6.932 8.467 7.013 1.00 92.38 100 ALA A C 1
ATOM 775 O O . ALA A 1 100 ? -5.792 8.012 6.893 1.00 92.38 100 ALA A O 1
ATOM 776 N N . ALA A 1 101 ? -7.561 9.117 6.032 1.00 92.25 101 ALA A N 1
ATOM 777 C CA . ALA A 1 101 ? -6.949 9.464 4.757 1.00 92.25 101 ALA A CA 1
ATOM 778 C C . ALA A 1 101 ? -6.467 10.917 4.800 1.00 92.25 101 ALA A C 1
ATOM 780 O O . ALA A 1 101 ? -7.268 11.840 4.935 1.00 92.25 101 ALA A O 1
ATOM 781 N N . PHE A 1 102 ? -5.165 11.125 4.618 1.00 84.94 102 PHE A N 1
ATOM 782 C CA . PHE A 1 102 ? -4.621 12.442 4.285 1.00 84.94 102 PHE A CA 1
ATOM 783 C C . PHE A 1 102 ? -3.845 12.353 2.972 1.00 84.94 102 PHE A C 1
ATOM 785 O O . PHE A 1 102 ? -3.319 11.282 2.653 1.00 84.94 102 PHE A O 1
ATOM 792 N N . PRO A 1 103 ? -3.681 13.454 2.224 1.00 80.50 103 PRO A N 1
ATOM 793 C CA . PRO A 1 103 ? -2.762 13.490 1.093 1.00 80.50 103 PRO A CA 1
ATOM 794 C C . PRO A 1 103 ? -1.316 13.146 1.497 1.00 80.50 103 PRO A C 1
ATOM 796 O O . PRO A 1 103 ? -0.964 13.024 2.679 1.00 80.50 103 PRO A O 1
ATOM 799 N N . SER A 1 104 ? -0.454 12.917 0.504 1.00 72.81 104 SER A N 1
ATOM 800 C CA . SER A 1 104 ? 0.970 12.666 0.763 1.00 72.81 104 SER A CA 1
ATOM 801 C C . SER A 1 104 ? 1.608 13.835 1.523 1.00 72.81 104 SER A C 1
ATOM 803 O O . SER A 1 104 ? 1.241 14.983 1.299 1.00 72.81 104 SER A O 1
ATOM 805 N N . ALA A 1 105 ? 2.551 13.533 2.420 1.00 67.75 105 ALA A N 1
ATOM 806 C CA . ALA A 1 105 ? 3.256 14.500 3.273 1.00 67.75 105 ALA A CA 1
ATOM 807 C C . ALA A 1 105 ? 2.384 15.332 4.246 1.00 67.75 105 ALA A C 1
ATOM 809 O O . ALA A 1 105 ? 2.899 16.223 4.911 1.00 67.75 105 ALA A O 1
ATOM 810 N N . CYS A 1 106 ? 1.097 15.009 4.418 1.00 78.88 106 CYS A N 1
ATOM 811 C CA . CYS A 1 106 ? 0.200 15.695 5.360 1.00 78.88 106 CYS A CA 1
ATOM 812 C C . CYS A 1 106 ? 0.143 15.053 6.764 1.00 78.88 106 CYS A C 1
ATOM 814 O O . CYS A 1 106 ? -0.865 15.172 7.450 1.00 78.88 106 CYS A O 1
ATOM 816 N N . GLY A 1 107 ? 1.189 14.335 7.193 1.00 73.75 107 GLY A N 1
ATOM 817 C CA . GLY A 1 107 ? 1.297 13.852 8.579 1.00 73.75 107 GLY A CA 1
ATOM 818 C C . GLY A 1 107 ? 0.551 12.555 8.929 1.00 73.75 107 GLY A C 1
ATOM 819 O O . GLY A 1 107 ? 0.319 12.310 10.110 1.00 73.75 107 GLY A O 1
ATOM 820 N N . LYS A 1 108 ? 0.205 11.691 7.956 1.00 79.81 108 LYS A N 1
ATOM 821 C CA . LYS A 1 108 ? -0.366 10.351 8.253 1.00 79.81 108 LYS A CA 1
ATOM 822 C C . LYS A 1 108 ? 0.519 9.551 9.205 1.00 79.81 108 LYS A C 1
ATOM 824 O O . LYS A 1 108 ? 0.039 9.093 10.234 1.00 79.81 108 LYS A O 1
ATOM 829 N N . THR A 1 109 ? 1.809 9.442 8.895 1.00 75.25 109 THR A N 1
ATOM 830 C CA . THR A 1 109 ? 2.771 8.720 9.734 1.00 75.25 109 THR A CA 1
ATOM 831 C C . THR A 1 109 ? 2.857 9.332 11.133 1.00 75.25 109 THR A C 1
ATOM 833 O O . THR A 1 109 ? 2.808 8.601 12.115 1.00 75.25 109 THR A O 1
ATOM 836 N N . ASN A 1 110 ? 2.872 10.665 11.248 1.00 78.50 110 ASN A N 1
ATOM 837 C CA . ASN A 1 110 ? 2.880 11.354 12.541 1.00 78.50 110 ASN A CA 1
ATOM 838 C C . ASN A 1 110 ? 1.629 11.054 13.375 1.00 78.50 110 ASN A C 1
ATOM 840 O O . ASN A 1 110 ? 1.746 10.838 14.576 1.00 78.50 110 ASN A O 1
ATOM 844 N N . LEU A 1 111 ? 0.441 11.020 12.758 1.00 79.75 111 LEU A N 1
ATOM 845 C CA . LEU A 1 111 ? -0.794 10.697 13.475 1.00 79.75 111 LEU A CA 1
ATOM 846 C C . LEU A 1 111 ? -0.851 9.215 13.870 1.00 79.75 111 LEU A C 1
ATOM 848 O O . LEU A 1 111 ? -1.210 8.893 14.999 1.00 79.75 111 LEU A O 1
ATOM 852 N N . ALA A 1 112 ? -0.462 8.314 12.965 1.00 75.12 112 ALA A N 1
ATOM 853 C CA . ALA A 1 112 ? -0.439 6.877 13.230 1.00 75.12 112 ALA A CA 1
ATOM 854 C C . ALA A 1 112 ? 0.522 6.517 14.377 1.00 75.12 112 ALA A C 1
ATOM 856 O O . ALA A 1 112 ? 0.263 5.588 15.139 1.00 75.12 112 ALA A O 1
ATOM 857 N N . MET A 1 113 ? 1.612 7.279 14.506 1.00 81.75 113 MET A N 1
ATOM 858 C CA . MET A 1 113 ? 2.669 7.122 15.508 1.00 81.75 113 MET A CA 1
ATOM 859 C C . MET A 1 113 ? 2.596 8.177 16.624 1.00 81.75 113 MET A C 1
ATOM 861 O O . MET A 1 113 ? 3.600 8.463 17.280 1.00 81.75 113 MET A O 1
ATOM 865 N N . LEU A 1 114 ? 1.423 8.782 16.828 1.00 86.38 114 LEU A N 1
ATOM 866 C CA . LEU A 1 114 ? 1.241 9.874 17.778 1.00 86.38 114 LEU A CA 1
ATOM 867 C C . LEU A 1 114 ? 1.616 9.432 19.198 1.00 86.38 114 LEU A C 1
ATOM 869 O O . LEU A 1 114 ? 1.081 8.452 19.710 1.00 86.38 114 LEU A O 1
ATOM 873 N N . GLN A 1 115 ? 2.464 10.212 19.869 1.00 86.25 115 GLN A N 1
ATOM 874 C CA . GLN A 1 115 ? 2.600 10.149 21.322 1.00 86.25 115 GLN A CA 1
ATOM 875 C C . GLN A 1 115 ? 1.562 11.075 21.967 1.00 86.25 115 GLN A C 1
ATOM 877 O O . GLN A 1 115 ? 1.653 12.293 21.793 1.00 86.25 115 GLN A O 1
ATOM 882 N N . PRO A 1 116 ? 0.558 10.544 22.687 1.00 88.25 116 PRO A N 1
ATOM 883 C CA . PRO A 1 116 ? -0.483 11.380 23.270 1.00 88.25 116 PRO A CA 1
ATOM 884 C C . PRO A 1 116 ? 0.089 12.298 24.351 1.00 88.25 116 PRO A C 1
ATOM 886 O O . PRO A 1 116 ? 0.764 11.844 25.270 1.00 88.25 116 PRO A O 1
ATOM 889 N N . THR A 1 117 ? -0.231 13.588 24.278 1.00 91.69 117 THR A N 1
ATOM 890 C CA . THR A 1 117 ? 0.087 14.561 25.339 1.00 91.69 117 THR A CA 1
ATOM 891 C C . THR A 1 117 ? -0.967 14.586 26.448 1.00 91.69 117 THR A C 1
ATOM 893 O O . THR A 1 117 ? -0.738 15.162 27.508 1.00 91.69 117 THR A O 1
ATOM 896 N N . ILE A 1 118 ? -2.124 13.960 26.216 1.00 94.31 118 ILE A N 1
ATOM 897 C CA . ILE A 1 118 ? -3.228 13.884 27.173 1.00 94.31 118 ILE A CA 1
ATOM 898 C C . ILE A 1 118 ? -3.007 12.668 28.089 1.00 94.31 118 ILE A C 1
ATOM 900 O O . ILE A 1 118 ? -2.977 11.539 27.587 1.00 94.31 118 ILE A O 1
ATOM 904 N N . PRO A 1 119 ? -2.886 12.854 29.419 1.00 94.44 119 PRO A N 1
ATOM 905 C CA . PRO A 1 119 ? -2.642 11.756 30.349 1.00 94.44 119 PRO A CA 1
ATOM 906 C C . PRO A 1 119 ? -3.685 10.637 30.256 1.00 94.44 119 PRO A C 1
ATOM 908 O O . PRO A 1 119 ? -4.883 10.881 30.116 1.00 94.44 119 PRO A O 1
ATOM 911 N N . GLY A 1 120 ? -3.216 9.393 30.356 1.00 93.88 120 GLY A N 1
ATOM 912 C CA . GLY A 1 120 ? -4.058 8.194 30.340 1.00 93.88 120 GLY A CA 1
ATOM 913 C C . GLY A 1 120 ? -4.504 7.726 28.951 1.00 93.88 120 GLY A C 1
ATOM 914 O O . GLY A 1 120 ? -4.976 6.598 28.837 1.00 93.88 120 GLY A O 1
ATOM 915 N N . TRP A 1 121 ? -4.320 8.526 27.897 1.00 96.12 121 TRP A N 1
ATOM 916 C CA . TRP A 1 121 ? -4.566 8.090 26.522 1.00 96.12 121 TRP A CA 1
ATOM 917 C C . TRP A 1 121 ? -3.359 7.350 25.952 1.00 96.12 121 TRP A C 1
ATOM 919 O O . TRP A 1 121 ? -2.211 7.725 26.190 1.00 96.12 121 TRP A O 1
ATOM 929 N N . LYS A 1 122 ? -3.621 6.305 25.167 1.00 94.62 122 LYS A N 1
ATOM 930 C CA . LYS A 1 122 ? -2.591 5.554 24.439 1.00 94.62 122 LYS A CA 1
ATOM 931 C C . LYS A 1 122 ? -2.963 5.455 22.969 1.00 94.62 122 LYS A C 1
ATOM 933 O O . LYS A 1 122 ? -4.137 5.342 22.628 1.00 94.62 122 LYS A O 1
ATOM 938 N N . VAL A 1 123 ? -1.947 5.475 22.118 1.00 93.88 123 VAL A N 1
ATOM 939 C CA . VAL A 1 123 ? -2.068 5.256 20.679 1.00 93.88 123 VAL A CA 1
ATOM 940 C C . VAL A 1 123 ? -1.143 4.111 20.299 1.00 93.88 123 VAL A C 1
ATOM 942 O O . VAL A 1 123 ? -0.011 4.044 20.779 1.00 93.88 123 VAL A O 1
ATOM 945 N N . ARG A 1 124 ? -1.617 3.216 19.432 1.00 92.62 124 ARG A N 1
ATOM 946 C CA . ARG A 1 124 ? -0.778 2.209 18.779 1.00 92.62 124 ARG A CA 1
ATOM 947 C C . ARG A 1 124 ? -0.977 2.230 17.273 1.00 92.62 124 ARG A C 1
ATOM 949 O O . ARG A 1 124 ? -2.106 2.297 16.784 1.00 92.62 124 ARG A O 1
ATOM 956 N N . VAL A 1 125 ? 0.131 2.120 16.553 1.00 92.62 125 VAL A N 1
ATOM 957 C CA . VAL A 1 125 ? 0.141 2.018 15.095 1.00 92.62 125 VAL A CA 1
ATOM 958 C C . VAL A 1 125 ? -0.224 0.597 14.663 1.00 92.62 125 VAL A C 1
ATOM 960 O O . VAL A 1 125 ? 0.274 -0.377 15.224 1.00 92.62 125 VAL A O 1
ATOM 963 N N . ILE A 1 126 ? -1.101 0.480 13.667 1.00 93.88 126 ILE A N 1
ATOM 964 C CA . ILE A 1 126 ? -1.365 -0.775 12.945 1.00 93.88 126 ILE 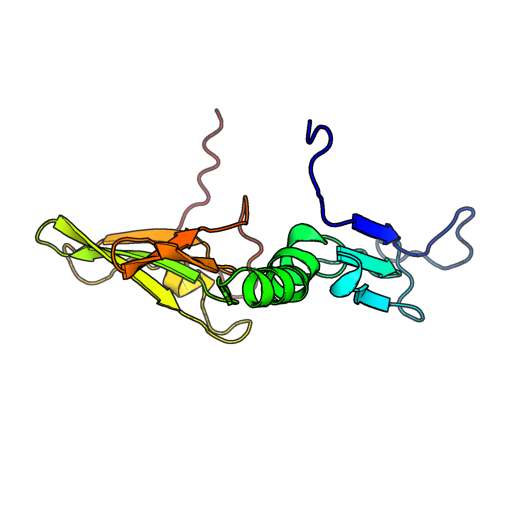A CA 1
ATOM 965 C C . ILE A 1 126 ? -0.825 -0.665 11.514 1.00 93.88 126 ILE A C 1
ATOM 967 O O . ILE A 1 126 ? -0.187 -1.594 11.027 1.00 93.88 126 ILE A O 1
ATOM 971 N N . GLY A 1 127 ? -1.022 0.486 10.866 1.00 93.00 127 GLY A N 1
ATOM 972 C CA . GLY A 1 127 ? -0.447 0.837 9.565 1.00 93.00 127 GLY A CA 1
ATOM 973 C C . GLY A 1 127 ? -0.480 2.350 9.355 1.00 93.00 127 GLY A C 1
ATOM 974 O O . GLY A 1 127 ? -1.298 3.029 9.972 1.00 93.00 127 GLY A O 1
ATOM 975 N N . ASP A 1 128 ? 0.406 2.902 8.528 1.00 91.50 128 ASP A N 1
ATOM 976 C CA . ASP A 1 128 ? 0.521 4.358 8.338 1.00 91.50 128 ASP A CA 1
ATOM 977 C C . ASP A 1 128 ? 0.122 4.851 6.939 1.00 91.50 128 ASP A C 1
ATOM 979 O O . ASP A 1 128 ? 0.011 6.062 6.720 1.00 91.50 128 ASP A O 1
ATOM 983 N N . ASP A 1 129 ? -0.099 3.935 5.996 1.00 91.50 129 ASP A N 1
ATOM 984 C CA . ASP A 1 129 ? -0.214 4.292 4.586 1.00 91.50 129 ASP A CA 1
ATOM 985 C C . ASP A 1 129 ? -1.346 3.555 3.859 1.00 91.50 129 ASP A C 1
ATOM 987 O O . ASP A 1 129 ? -2.048 4.201 3.086 1.00 91.50 129 ASP A O 1
ATOM 991 N N . ILE A 1 130 ? -1.563 2.254 4.074 1.00 95.19 130 ILE A N 1
ATOM 992 C CA . ILE A 1 130 ? -2.602 1.498 3.353 1.00 95.19 130 ILE A CA 1
ATOM 993 C C . ILE A 1 130 ? -3.499 0.715 4.317 1.00 95.19 130 ILE A C 1
ATOM 995 O O . ILE A 1 130 ? -3.017 0.045 5.229 1.00 95.19 130 ILE A O 1
ATOM 999 N N . ALA A 1 131 ? -4.809 0.751 4.056 1.00 97.25 131 ALA A N 1
ATOM 1000 C CA . ALA A 1 131 ? -5.805 -0.052 4.754 1.00 97.25 131 ALA A CA 1
ATOM 1001 C C . ALA A 1 131 ? -6.637 -0.865 3.758 1.00 97.25 131 ALA A C 1
ATOM 1003 O O . ALA A 1 131 ? -7.221 -0.305 2.830 1.00 97.25 131 ALA A O 1
ATOM 1004 N N . TRP A 1 132 ? -6.729 -2.177 3.968 1.00 98.31 132 TRP A N 1
ATOM 1005 C CA . TRP A 1 132 ? -7.737 -3.013 3.311 1.00 98.31 132 TRP A CA 1
ATOM 1006 C C . TRP A 1 132 ? -8.868 -3.281 4.286 1.00 98.31 132 TRP A C 1
ATOM 1008 O O . TRP A 1 132 ? -8.614 -3.731 5.402 1.00 98.31 132 TRP A O 1
ATOM 1018 N N . MET A 1 133 ? -10.099 -2.977 3.887 1.00 98.25 133 MET A N 1
ATOM 1019 C CA . MET A 1 133 ? -11.244 -2.958 4.785 1.00 98.25 133 MET A CA 1
ATOM 1020 C C . MET A 1 133 ? -12.432 -3.726 4.222 1.00 98.25 133 MET A C 1
ATOM 1022 O O . MET A 1 133 ? -12.777 -3.557 3.057 1.00 98.25 133 MET A O 1
ATOM 1026 N N . LYS A 1 134 ? -13.097 -4.531 5.050 1.00 98.00 134 LYS A N 1
ATOM 1027 C CA . LYS A 1 134 ? -14.264 -5.327 4.653 1.00 98.00 134 LYS A CA 1
ATOM 1028 C C . LYS A 1 134 ? -15.296 -5.362 5.774 1.00 98.00 134 LYS A C 1
ATOM 1030 O O . LYS A 1 134 ? -14.930 -5.490 6.943 1.00 98.00 134 LYS A O 1
ATOM 1035 N N . PHE A 1 135 ? -16.574 -5.248 5.425 1.00 97.31 135 PHE A N 1
ATOM 1036 C CA . PHE A 1 135 ? -17.648 -5.490 6.384 1.00 97.31 135 PHE A CA 1
ATOM 1037 C C . PHE A 1 135 ? -17.719 -6.982 6.713 1.00 97.31 135 PHE A C 1
ATOM 1039 O O . PHE A 1 135 ? -17.748 -7.815 5.808 1.00 97.31 135 PHE A O 1
ATOM 1046 N N . GLY A 1 136 ? -17.702 -7.311 8.003 1.00 95.38 136 GLY A N 1
ATOM 1047 C CA . GLY A 1 136 ? -17.976 -8.661 8.477 1.00 95.38 136 GLY A CA 1
ATOM 1048 C C . GLY A 1 136 ? -19.475 -8.932 8.550 1.00 95.38 136 GLY A C 1
ATOM 1049 O O . GLY A 1 136 ? -20.295 -8.015 8.471 1.00 95.38 136 GLY A O 1
ATOM 1050 N N . ASP A 1 137 ? -19.826 -10.198 8.763 1.00 96.50 137 ASP A N 1
ATOM 1051 C CA . ASP A 1 137 ? -21.223 -10.638 8.877 1.00 96.50 137 ASP A CA 1
ATOM 1052 C C . ASP A 1 137 ? -21.949 -10.012 10.086 1.00 96.50 137 ASP A C 1
ATOM 1054 O O . ASP A 1 137 ? -23.176 -9.963 10.129 1.00 96.50 137 ASP A O 1
ATOM 1058 N N . ASP A 1 138 ? -21.199 -9.487 11.061 1.00 96.75 138 ASP A N 1
ATOM 1059 C CA . ASP A 1 138 ? -21.708 -8.756 12.226 1.00 96.75 138 ASP A CA 1
ATOM 1060 C C . ASP A 1 138 ? -21.972 -7.258 11.955 1.00 96.75 138 ASP A C 1
ATOM 1062 O O . ASP A 1 138 ? -22.332 -6.508 12.865 1.00 96.75 138 ASP A O 1
ATOM 1066 N N . GLY A 1 139 ? -21.770 -6.808 10.712 1.00 96.19 139 GLY A N 1
ATOM 1067 C CA . GLY A 1 139 ? -21.944 -5.423 10.282 1.00 96.19 139 GLY A CA 1
ATOM 1068 C C . GLY A 1 139 ? -20.798 -4.486 10.672 1.00 96.19 139 GLY A C 1
ATOM 1069 O O . GLY A 1 139 ? -20.866 -3.291 10.377 1.00 96.19 139 GLY A O 1
ATOM 1070 N N . ARG A 1 140 ? -19.731 -4.979 11.317 1.00 96.62 140 ARG A N 1
ATOM 1071 C CA . ARG A 1 140 ? -18.554 -4.161 11.637 1.00 96.62 140 ARG A CA 1
ATOM 1072 C C . ARG A 1 140 ? -17.625 -4.057 10.439 1.00 96.62 140 ARG A C 1
ATOM 1074 O O . ARG A 1 140 ? -17.445 -5.009 9.686 1.00 96.62 140 ARG A O 1
ATOM 1081 N N . LEU A 1 141 ? -16.983 -2.901 10.293 1.00 96.94 141 LEU A N 1
ATOM 1082 C CA . LEU A 1 141 ? -15.919 -2.710 9.313 1.00 96.94 141 LEU A CA 1
ATOM 1083 C C . LEU A 1 141 ? -14.583 -3.171 9.906 1.00 96.94 141 LEU A C 1
ATOM 1085 O O . LEU A 1 141 ? -14.056 -2.543 10.825 1.00 96.94 141 LEU A O 1
ATOM 1089 N N . TYR A 1 142 ? -14.035 -4.260 9.375 1.00 97.56 142 TYR A N 1
ATOM 1090 C CA . TYR A 1 142 ? -12.711 -4.766 9.730 1.00 97.56 142 TYR A CA 1
ATOM 1091 C C . TYR A 1 142 ? -11.659 -4.161 8.815 1.00 97.56 142 TYR A C 1
ATOM 1093 O O . TYR A 1 142 ? -11.926 -3.963 7.634 1.00 97.56 142 TYR A O 1
ATOM 1101 N N . ALA A 1 143 ? -10.465 -3.903 9.345 1.00 97.50 143 ALA A N 1
ATOM 1102 C CA . ALA A 1 143 ? -9.346 -3.350 8.594 1.00 97.50 143 ALA A CA 1
ATOM 1103 C C . ALA A 1 143 ? -8.062 -4.141 8.865 1.00 97.50 143 ALA A C 1
ATOM 1105 O O . ALA A 1 143 ? -7.793 -4.519 10.006 1.00 97.50 143 ALA A O 1
ATOM 1106 N N . ILE A 1 144 ? -7.252 -4.341 7.827 1.00 97.50 144 ILE A N 1
ATOM 1107 C CA . ILE A 1 144 ? -5.897 -4.887 7.928 1.00 97.50 144 ILE A CA 1
ATOM 1108 C C . ILE A 1 144 ? -4.890 -3.927 7.297 1.00 97.50 144 ILE A C 1
ATOM 1110 O O . ILE A 1 144 ? -5.204 -3.226 6.333 1.00 97.50 144 ILE A O 1
ATOM 1114 N N . ASN A 1 145 ? -3.668 -3.929 7.830 1.00 96.31 145 ASN A N 1
ATOM 1115 C CA . ASN A 1 145 ? -2.513 -3.350 7.157 1.00 96.31 145 ASN A CA 1
ATOM 1116 C C . ASN A 1 145 ? -1.911 -4.428 6.232 1.00 96.31 145 ASN A C 1
ATOM 1118 O O . ASN A 1 145 ? -1.416 -5.432 6.748 1.00 96.31 145 ASN A O 1
ATOM 1122 N N . PRO A 1 146 ? -1.957 -4.264 4.897 1.00 95.50 146 PRO A N 1
ATOM 1123 C CA . PRO A 1 146 ? -1.374 -5.229 3.967 1.00 95.50 146 PRO A CA 1
ATOM 1124 C C . PRO A 1 146 ? 0.157 -5.095 3.840 1.00 95.50 146 PRO A C 1
ATOM 1126 O O . PRO A 1 146 ? 0.781 -5.855 3.100 1.00 95.50 146 PRO A O 1
ATOM 1129 N N . GLU A 1 147 ? 0.776 -4.123 4.514 1.00 92.88 147 GLU A N 1
ATOM 1130 C CA . GLU A 1 147 ? 2.213 -3.857 4.463 1.00 92.88 147 GLU A CA 1
ATOM 1131 C C . GLU A 1 147 ? 2.963 -4.498 5.640 1.00 92.88 147 GLU A C 1
ATOM 1133 O O . GLU A 1 147 ? 2.463 -4.596 6.757 1.00 92.88 147 GLU A O 1
ATOM 1138 N N . ALA A 1 148 ? 4.219 -4.882 5.396 1.00 90.25 148 ALA A N 1
ATOM 1139 C CA . ALA A 1 148 ? 5.115 -5.468 6.400 1.00 90.25 148 ALA A CA 1
ATOM 1140 C C . ALA A 1 148 ? 6.156 -4.468 6.950 1.00 90.25 148 ALA A C 1
ATOM 1142 O O . ALA A 1 148 ? 7.156 -4.868 7.542 1.00 90.25 148 ALA A O 1
ATOM 1143 N N . GLY A 1 149 ? 5.969 -3.165 6.721 1.00 87.75 149 GLY A N 1
ATOM 1144 C CA . GLY A 1 149 ? 6.892 -2.127 7.176 1.00 87.75 149 GLY A CA 1
ATOM 1145 C C . GLY A 1 149 ? 6.442 -0.720 6.795 1.00 87.75 149 GLY A C 1
ATOM 1146 O O . GLY A 1 149 ? 5.450 -0.546 6.092 1.00 87.75 149 GLY A O 1
ATOM 1147 N N . PHE A 1 150 ? 7.199 0.283 7.242 1.00 84.38 150 PHE A N 1
ATOM 1148 C CA . PHE A 1 150 ? 6.916 1.699 7.001 1.00 84.38 150 PHE A CA 1
ATOM 1149 C C . PHE A 1 150 ? 7.853 2.266 5.933 1.00 84.38 150 PHE A C 1
ATOM 1151 O O . PHE A 1 150 ? 9.073 2.133 6.026 1.00 84.38 150 PHE A O 1
ATOM 1158 N N . PHE A 1 151 ? 7.293 2.938 4.927 1.00 80.62 151 PHE A N 1
ATOM 1159 C CA . PHE A 1 151 ? 8.059 3.637 3.887 1.00 80.62 151 PHE A CA 1
ATOM 1160 C C . PHE A 1 151 ? 7.733 5.134 3.933 1.00 80.62 151 PHE A C 1
ATOM 1162 O O . PHE A 1 151 ? 7.094 5.682 3.032 1.00 80.62 151 PHE A O 1
ATOM 1169 N N . GLY A 1 152 ? 8.104 5.756 5.054 1.00 73.12 152 GLY A N 1
ATOM 1170 C CA . GLY A 1 152 ? 7.804 7.150 5.376 1.00 73.12 152 GLY A CA 1
ATOM 1171 C C . GLY A 1 152 ? 8.763 8.161 4.739 1.00 73.12 152 GLY A C 1
ATOM 1172 O O . GLY A 1 152 ? 9.861 7.833 4.288 1.00 73.12 152 GLY A O 1
ATOM 1173 N N . VAL A 1 153 ? 8.342 9.427 4.724 1.00 70.62 153 VAL A N 1
ATOM 1174 C CA . VAL A 1 153 ? 9.165 10.565 4.290 1.00 70.62 153 VAL A CA 1
ATOM 1175 C C . VAL A 1 153 ? 10.134 10.934 5.418 1.00 70.62 153 VAL A C 1
ATOM 1177 O O . VAL A 1 153 ? 9.701 11.310 6.502 1.00 70.62 153 VAL A O 1
ATOM 1180 N N . ALA A 1 154 ? 11.444 10.836 5.176 1.00 72.88 154 ALA A N 1
ATOM 1181 C CA . ALA A 1 154 ? 12.448 11.118 6.207 1.00 72.88 154 ALA A CA 1
ATOM 1182 C C . ALA A 1 154 ? 12.556 12.614 6.595 1.00 72.88 154 ALA A C 1
ATOM 1184 O O . ALA A 1 154 ? 12.577 12.903 7.794 1.00 72.88 154 ALA A O 1
ATOM 1185 N N . PRO A 1 155 ? 12.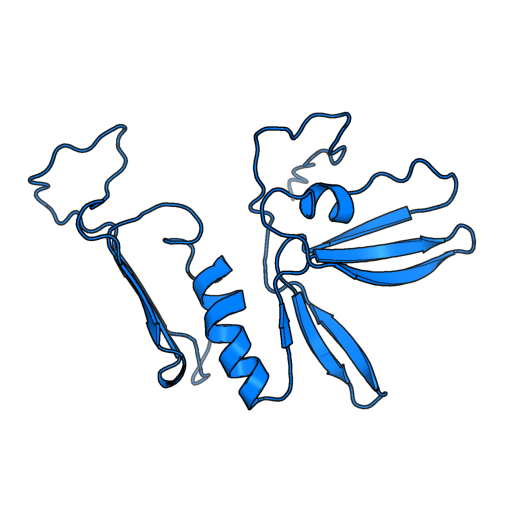602 13.584 5.653 1.00 66.38 155 PRO A N 1
ATOM 1186 C CA . PRO A 1 155 ? 12.671 15.004 6.009 1.00 66.38 155 PRO A CA 1
ATOM 1187 C C . PRO A 1 155 ? 11.506 15.444 6.909 1.00 66.38 155 PRO A C 1
ATOM 1189 O O . PRO A 1 155 ? 10.348 15.220 6.572 1.00 66.38 155 PRO A O 1
ATOM 1192 N N . GLY A 1 156 ? 11.813 16.082 8.044 1.00 55.16 156 GLY A N 1
ATOM 1193 C CA . GLY A 1 156 ? 10.816 16.520 9.035 1.00 55.16 156 GLY A CA 1
ATOM 1194 C C . GLY A 1 156 ? 10.543 15.516 10.163 1.00 55.16 156 GLY A C 1
ATOM 1195 O O . GLY A 1 156 ? 9.886 15.868 11.142 1.00 55.16 156 GLY A O 1
ATOM 1196 N N . THR A 1 157 ? 11.093 14.301 10.081 1.00 55.56 157 THR A N 1
ATOM 1197 C CA . THR A 1 157 ? 11.038 13.312 11.165 1.00 55.56 157 THR A CA 1
ATOM 1198 C C . THR A 1 157 ? 12.122 13.625 12.197 1.00 55.56 157 THR A C 1
ATOM 1200 O O . THR A 1 157 ? 13.263 13.190 12.076 1.00 55.56 157 THR A O 1
ATOM 1203 N N . PHE A 1 158 ? 11.770 14.407 13.215 1.00 50.66 158 PHE A N 1
ATOM 1204 C CA . PHE A 1 158 ? 12.634 14.702 14.362 1.00 50.66 158 PHE A CA 1
ATOM 1205 C C . PHE A 1 158 ? 11.881 14.422 15.660 1.00 50.66 158 PHE A C 1
ATOM 1207 O O . PHE A 1 158 ? 10.652 14.365 15.647 1.00 50.66 158 PHE A O 1
ATOM 1214 N N . GLY A 1 159 ? 12.607 14.270 16.775 1.00 39.94 159 GLY A N 1
ATOM 1215 C CA . GLY A 1 159 ? 12.055 13.810 18.056 1.00 39.94 159 GLY A CA 1
ATOM 1216 C C . GLY A 1 159 ? 10.741 14.487 18.453 1.00 39.94 159 GLY A C 1
ATOM 1217 O O . GLY A 1 159 ? 9.815 13.811 18.855 1.00 39.94 159 GLY A O 1
ATOM 1218 N N . PHE A 1 160 ? 10.573 15.786 18.224 1.00 44.62 160 PHE A N 1
ATOM 1219 C CA . PHE A 1 160 ? 9.325 16.475 18.566 1.00 44.62 160 PHE A CA 1
ATOM 1220 C C . PHE A 1 160 ? 8.084 16.027 17.757 1.00 44.62 160 PHE A C 1
ATOM 1222 O O . PHE A 1 160 ? 6.967 16.106 18.257 1.00 44.62 160 PHE A O 1
ATOM 1229 N N . PHE A 1 161 ? 8.260 15.554 16.520 1.00 33.78 161 PHE A N 1
ATOM 1230 C CA . PHE A 1 161 ? 7.169 15.252 15.582 1.00 33.78 161 PHE A CA 1
ATOM 1231 C C . PHE A 1 161 ? 6.893 13.754 15.388 1.00 33.78 161 PHE A C 1
ATOM 1233 O O . PHE A 1 161 ? 5.801 13.402 14.941 1.00 33.78 161 PHE A O 1
ATOM 1240 N N . CYS A 1 162 ? 7.854 12.878 15.693 1.00 45.28 162 CYS A N 1
ATOM 1241 C CA . CYS A 1 162 ? 7.704 11.424 15.601 1.00 45.28 162 CYS A CA 1
ATOM 1242 C C . CYS A 1 162 ? 8.637 10.739 16.617 1.00 45.28 162 CYS A C 1
ATOM 1244 O O . CYS A 1 162 ? 9.769 10.371 16.304 1.00 45.28 162 CYS A O 1
ATOM 1246 N N . LEU A 1 163 ? 8.182 10.614 17.866 1.00 42.41 163 LEU A N 1
ATOM 1247 C CA . LEU A 1 163 ? 8.877 9.888 18.934 1.00 42.41 163 LEU A CA 1
ATOM 1248 C C . LEU A 1 163 ? 8.436 8.415 18.924 1.00 42.41 163 LEU A C 1
ATOM 1250 O O . LEU A 1 163 ? 7.739 7.935 19.815 1.00 42.41 163 LEU A O 1
ATOM 1254 N N . ILE A 1 164 ? 8.859 7.663 17.915 1.00 43.25 164 ILE A N 1
ATOM 1255 C CA . ILE A 1 164 ? 8.995 6.216 18.072 1.00 43.25 164 ILE A CA 1
ATOM 1256 C C . ILE A 1 164 ? 10.448 5.903 17.755 1.00 43.25 164 ILE A C 1
ATOM 1258 O O . ILE A 1 164 ? 10.885 5.993 16.611 1.00 43.25 164 ILE A O 1
ATOM 1262 N N . SER A 1 165 ? 11.216 5.578 18.799 1.00 31.66 165 SER A N 1
ATOM 1263 C CA . SER A 1 165 ? 12.495 4.901 18.615 1.00 31.66 165 SER A CA 1
ATOM 1264 C C . SER A 1 165 ? 12.190 3.649 17.801 1.00 31.66 165 SER A C 1
ATOM 1266 O O . SER A 1 165 ? 11.448 2.785 18.274 1.00 31.66 165 SER A O 1
ATOM 1268 N N . LEU A 1 166 ? 12.695 3.574 16.567 1.00 31.94 166 LEU A N 1
ATOM 1269 C CA . LEU A 1 166 ? 12.777 2.328 15.813 1.00 31.94 166 LEU A CA 1
ATOM 1270 C C . LEU A 1 166 ? 13.742 1.423 16.583 1.00 31.94 166 LEU A C 1
ATOM 1272 O O . LEU A 1 166 ? 14.917 1.293 16.248 1.00 31.94 166 LEU A O 1
ATOM 1276 N N . GLY A 1 167 ? 13.247 0.857 17.681 1.00 26.44 167 GLY A N 1
ATOM 1277 C CA . GLY A 1 167 ? 13.887 -0.222 18.391 1.00 26.44 167 GLY A CA 1
ATOM 1278 C C . GLY A 1 167 ? 13.908 -1.393 17.433 1.00 26.44 167 GLY A C 1
ATOM 1279 O O . GLY A 1 167 ? 12.921 -2.112 17.305 1.00 26.44 167 GLY A O 1
ATOM 1280 N N . ILE A 1 168 ? 15.032 -1.556 16.740 1.00 27.11 168 ILE A N 1
ATOM 1281 C CA . ILE A 1 168 ? 15.448 -2.841 16.202 1.00 27.11 168 ILE A CA 1
ATOM 1282 C C . ILE A 1 168 ? 15.554 -3.752 17.429 1.00 27.11 168 ILE A C 1
ATOM 1284 O O . ILE A 1 168 ? 16.593 -3.827 18.083 1.00 27.11 168 ILE A O 1
ATOM 1288 N N . GLN A 1 169 ? 14.441 -4.380 17.809 1.00 22.94 169 GLN A N 1
ATOM 1289 C CA . GLN A 1 169 ? 14.490 -5.589 18.608 1.00 22.94 169 GLN A CA 1
ATOM 1290 C C . GLN A 1 169 ? 15.085 -6.641 17.682 1.00 22.94 169 GLN A C 1
ATOM 1292 O O . GLN A 1 169 ? 14.392 -7.243 16.868 1.00 22.94 169 GLN A O 1
ATOM 1297 N N . ASN A 1 170 ? 16.410 -6.766 17.761 1.00 24.02 170 ASN A N 1
ATOM 1298 C CA . ASN A 1 170 ? 17.098 -7.975 17.352 1.00 24.02 170 ASN A CA 1
ATOM 1299 C C . ASN A 1 170 ? 16.451 -9.123 18.138 1.00 24.02 170 ASN A C 1
ATOM 1301 O O . ASN A 1 170 ? 16.575 -9.169 19.364 1.00 24.02 170 ASN A O 1
ATOM 1305 N N . TYR A 1 171 ? 15.728 -9.982 17.428 1.00 33.44 171 TYR A N 1
ATOM 1306 C CA . TYR A 1 171 ? 15.562 -11.375 17.817 1.00 33.44 171 TYR A CA 1
ATOM 1307 C C . TYR A 1 171 ? 16.634 -12.185 17.097 1.00 33.44 171 TYR A C 1
ATOM 1309 O O . TYR A 1 171 ? 16.872 -11.890 15.902 1.00 33.44 171 TYR A O 1
#

Sequence (171 aa):
AIGDGDFVRGVHSVGAPRPVTRKVINHWPCNPEKVMIAHRPKEREIWSFGSGYGGNSLLGKKCFALRIAMNIGHDEGWMAEHMLIMGITNPQGQEKFVTAAFPSACGKTNLAMLQPTIPGWKVRVIGDDIAWMKFGDDGRLYAINPEAGFFGVAPGTFGFFCLISLGIQNY